Protein AF-A0A350XU74-F1 (afdb_monomer)

Foldseek 3Di:
DAAEEEEEECPPPNNVRVVCVVVVQVVCVVVVHRYHYHYDDDPPVSVVVVVCCVVVRHPYYHYD

Mean predicted aligned error: 2.68 Å

Secondary structure (DSSP, 8-state):
---EEEEE-TTTTTTHHHHHHHHHHHHHHHTT---EEEE--STTHHHHHHHHHHHTT-SEEEE-

Nearest PDB structures (foldseek):
  3jvd-assembly1_B  TM=6.347E-01  e=1.052E-01  Corynebacterium glutamicum
  3u80-assembly1_A  TM=6.669E-01  e=2.752E-01  Bifidobacterium longum subsp. longum JDM301
  2wrz-assembly2_B  TM=6.806E-01  e=1.532E+00  Escherichia coli K-12
  8abp-assembly1_A  TM=7.104E-01  e=2.654E+00  Escherichia coli
  3blx-assembly6_P  TM=4.729E-01  e=3.044E+00  Saccharomyces cerevisiae

Sequence (64 aa):
MPRTVLVVNPRAGRGRVGRELPRLVQSLTAAGTEPTVLATEHPGHAIELARRAALGGADTVV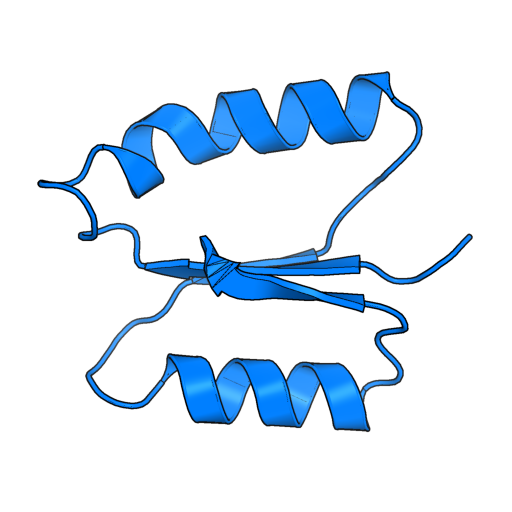AV

pLDDT: mean 94.06, std 4.63, range [64.75, 98.12]

Solvent-accessible surface area (backbone atoms only — not comparable to full-atom values): 3700 Å² total; per-residue (Å²): 130,83,41,36,34,38,41,32,38,44,65,41,79,87,34,46,45,49,69,46,44,66,58,53,52,52,54,37,43,76,71,76,39,83,62,48,80,44,74,46,87,54,92,70,37,59,59,56,51,52,50,50,39,52,75,69,64,38,74,40,81,42,84,90

Radius of gyration: 11.69 Å; Cα contacts (8 Å, |Δi|>4): 91; chains: 1; bounding box: 19×27×30 Å

Structure (mmCIF, N/CA/C/O backbone):
data_AF-A0A350XU74-F1
#
_entry.id   AF-A0A350XU74-F1
#
loop_
_atom_site.group_PDB
_atom_site.id
_atom_site.type_symbol
_atom_site.label_atom_id
_atom_site.label_alt_id
_atom_site.label_comp_id
_atom_site.label_asym_id
_atom_site.label_entity_id
_atom_site.label_seq_id
_atom_site.pdbx_PDB_ins_code
_atom_site.Cartn_x
_atom_site.Cartn_y
_atom_site.Cartn_z
_atom_site.occupancy
_atom_site.B_iso_or_equiv
_atom_site.auth_seq_id
_atom_site.auth_comp_id
_atom_site.auth_asym_id
_atom_site.auth_atom_id
_atom_site.pdbx_PDB_model_num
ATOM 1 N N . MET A 1 1 ? -7.928 3.288 15.791 1.00 64.75 1 MET A N 1
ATOM 2 C CA . MET A 1 1 ? -8.069 3.643 14.362 1.00 64.75 1 MET A CA 1
ATOM 3 C C . MET A 1 1 ? -7.695 2.421 13.541 1.00 64.75 1 MET A C 1
ATOM 5 O O . MET A 1 1 ? -6.768 1.739 13.970 1.00 64.75 1 MET A O 1
ATOM 9 N N . PRO A 1 2 ? -8.409 2.105 12.448 1.00 82.69 2 PRO A N 1
ATOM 10 C CA . PRO A 1 2 ? -8.114 0.922 11.646 1.00 82.69 2 PRO A CA 1
ATOM 11 C C . PRO A 1 2 ? -6.714 1.012 11.021 1.00 82.69 2 PRO A C 1
ATOM 13 O O . PRO A 1 2 ? -6.337 2.038 10.447 1.00 82.69 2 PRO A O 1
ATOM 16 N N . ARG A 1 3 ? -5.932 -0.061 11.140 1.00 91.94 3 ARG A N 1
ATOM 17 C CA . ARG A 1 3 ? -4.572 -0.189 10.613 1.00 91.94 3 ARG A CA 1
ATOM 18 C C . ARG A 1 3 ? -4.622 -0.467 9.116 1.00 91.94 3 ARG A C 1
ATOM 20 O O . ARG A 1 3 ? -4.809 -1.604 8.688 1.00 91.94 3 ARG A O 1
ATOM 27 N N . THR A 1 4 ? -4.421 0.585 8.329 1.00 94.75 4 THR A N 1
ATOM 28 C CA . THR A 1 4 ? -4.346 0.496 6.867 1.00 94.75 4 THR A CA 1
ATOM 29 C C . THR A 1 4 ? -2.903 0.303 6.411 1.00 94.75 4 THR A C 1
ATOM 31 O O . THR A 1 4 ? -2.013 1.056 6.812 1.00 94.75 4 THR A O 1
ATOM 34 N N . VAL A 1 5 ? -2.674 -0.683 5.543 1.00 96.88 5 VAL A N 1
ATOM 35 C CA . VAL A 1 5 ? -1.377 -0.933 4.906 1.00 96.88 5 VAL A CA 1
ATOM 36 C C . VAL A 1 5 ? -1.504 -0.784 3.393 1.00 96.88 5 VAL A C 1
ATOM 38 O O . VAL A 1 5 ? -2.307 -1.465 2.758 1.00 96.88 5 VAL A O 1
ATOM 41 N N . LEU A 1 6 ? -0.691 0.094 2.815 1.00 96.88 6 LEU A N 1
ATOM 42 C CA . LEU A 1 6 ? -0.550 0.284 1.375 1.00 96.88 6 LEU A CA 1
ATOM 43 C C . LEU A 1 6 ? 0.603 -0.588 0.874 1.00 96.88 6 LEU A C 1
ATOM 45 O O . LEU A 1 6 ? 1.742 -0.410 1.305 1.00 96.88 6 LEU A O 1
ATOM 49 N N . VAL A 1 7 ? 0.322 -1.500 -0.052 1.00 97.56 7 VAL A N 1
ATOM 50 C CA . VAL A 1 7 ? 1.334 -2.273 -0.781 1.00 97.56 7 VAL A CA 1
ATOM 51 C C . VAL A 1 7 ? 1.485 -1.666 -2.167 1.00 97.56 7 VAL A C 1
ATOM 53 O O . VAL A 1 7 ? 0.533 -1.635 -2.946 1.00 97.56 7 VAL A O 1
ATOM 56 N N . VAL A 1 8 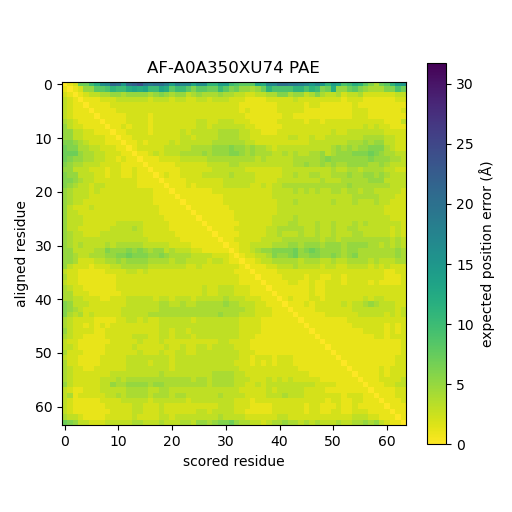? 2.682 -1.172 -2.468 1.00 97.12 8 VAL A N 1
ATOM 57 C CA . VAL A 1 8 ? 2.922 -0.282 -3.605 1.00 97.12 8 VAL A CA 1
ATOM 58 C C . VAL A 1 8 ? 4.004 -0.852 -4.505 1.00 97.12 8 VAL A C 1
ATOM 60 O O . VAL A 1 8 ? 5.077 -1.217 -4.026 1.00 97.12 8 VAL A O 1
ATOM 63 N N . ASN A 1 9 ? 3.776 -0.863 -5.818 1.00 96.06 9 ASN A N 1
ATOM 64 C CA . ASN A 1 9 ? 4.852 -1.082 -6.784 1.00 96.06 9 ASN A CA 1
ATOM 65 C C . ASN A 1 9 ? 5.331 0.264 -7.357 1.00 96.06 9 ASN A C 1
ATOM 67 O O . ASN A 1 9 ? 4.660 0.820 -8.229 1.00 96.06 9 ASN A O 1
ATOM 71 N N . PRO A 1 10 ? 6.515 0.782 -6.966 1.00 93.62 10 PRO A N 1
ATOM 72 C CA . PRO A 1 10 ? 6.987 2.090 -7.428 1.00 93.62 10 PRO A CA 1
ATOM 73 C C . PRO A 1 10 ? 7.122 2.193 -8.950 1.00 93.62 10 PRO A C 1
ATOM 75 O O . PRO A 1 10 ? 7.019 3.286 -9.507 1.00 93.62 10 PRO A O 1
ATOM 78 N N . ARG A 1 11 ? 7.348 1.061 -9.631 1.00 93.44 11 ARG A N 1
ATOM 79 C CA . ARG A 1 11 ? 7.527 0.988 -11.088 1.00 93.44 11 ARG A CA 1
ATOM 80 C C . ARG A 1 11 ? 6.201 0.864 -11.847 1.00 93.44 11 ARG A C 1
ATOM 82 O O . ARG A 1 11 ? 6.192 1.052 -13.067 1.00 93.44 11 ARG A O 1
ATOM 89 N N . ALA A 1 12 ? 5.086 0.590 -11.166 1.00 91.88 12 ALA A N 1
ATOM 90 C CA . ALA A 1 12 ? 3.776 0.470 -11.797 1.00 91.88 12 ALA A CA 1
ATOM 91 C C . ALA A 1 12 ? 3.343 1.776 -12.488 1.00 91.88 12 ALA A C 1
ATOM 93 O O . ALA A 1 12 ? 3.757 2.885 -12.129 1.00 91.88 12 ALA A O 1
ATOM 94 N N . GLY A 1 13 ? 2.541 1.638 -13.549 1.00 90.00 13 GLY A N 1
ATOM 95 C CA . GLY A 1 13 ? 2.067 2.777 -14.338 1.00 90.00 13 GLY A CA 1
ATOM 96 C C . GLY A 1 13 ? 3.201 3.627 -14.926 1.00 90.00 13 GLY A C 1
ATOM 97 O O . GLY A 1 13 ? 3.120 4.853 -14.895 1.00 90.00 13 GLY A O 1
ATOM 98 N N . ARG A 1 14 ? 4.288 3.002 -15.411 1.00 93.19 14 ARG A N 1
ATOM 99 C CA . ARG A 1 14 ? 5.493 3.696 -15.925 1.00 93.19 14 ARG A CA 1
ATOM 100 C C . ARG A 1 14 ? 6.126 4.631 -14.877 1.00 93.19 14 ARG A C 1
ATOM 102 O O . ARG A 1 14 ? 6.471 5.784 -15.158 1.00 93.19 14 ARG A O 1
ATOM 109 N N . GLY A 1 15 ? 6.206 4.153 -13.635 1.00 91.56 15 GLY A N 1
ATOM 110 C CA . GLY A 1 15 ? 6.724 4.911 -12.494 1.00 91.56 15 GLY A CA 1
ATOM 111 C C . GLY A 1 15 ? 5.785 5.996 -11.955 1.00 91.56 15 GLY A C 1
ATOM 112 O O . GLY A 1 15 ? 6.183 6.759 -11.078 1.00 91.56 15 GLY A O 1
ATOM 113 N N . ARG A 1 16 ? 4.550 6.111 -12.468 1.00 93.62 16 ARG A N 1
ATOM 114 C CA . ARG A 1 16 ? 3.571 7.095 -11.975 1.00 93.62 16 ARG A CA 1
ATOM 115 C C . ARG A 1 16 ? 3.205 6.833 -10.520 1.00 93.62 16 ARG A C 1
ATOM 117 O O . ARG A 1 16 ? 3.088 7.789 -9.765 1.00 93.62 16 ARG A O 1
ATOM 124 N N . VAL A 1 17 ? 3.070 5.565 -10.137 1.00 91.81 17 VAL A N 1
ATOM 125 C CA . VAL A 1 17 ? 2.717 5.184 -8.765 1.00 91.81 17 VAL A CA 1
ATOM 126 C C . VAL A 1 17 ? 3.752 5.714 -7.773 1.00 91.81 17 VAL A C 1
ATOM 128 O O . VAL A 1 17 ? 3.384 6.424 -6.845 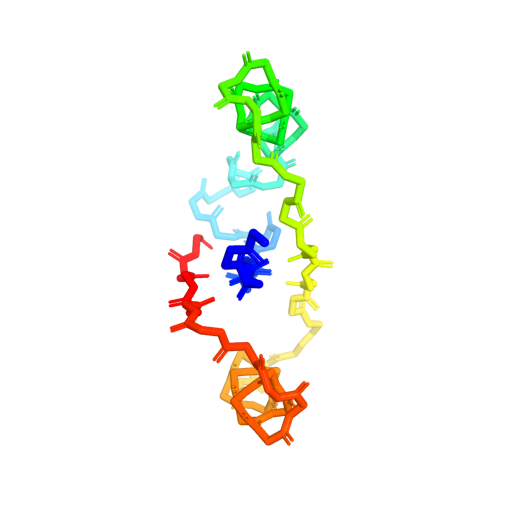1.00 91.81 17 VAL A O 1
ATOM 131 N N . GLY A 1 18 ? 5.047 5.485 -8.016 1.00 90.88 18 GLY A N 1
ATOM 132 C CA . GLY A 1 18 ? 6.104 6.031 -7.160 1.00 90.88 18 GLY A CA 1
ATOM 133 C C 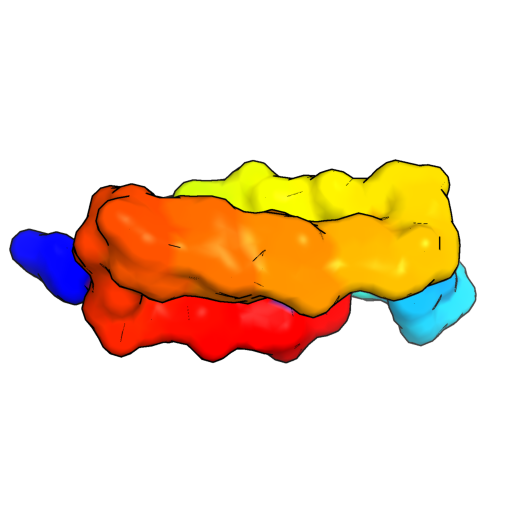. GLY A 1 18 ? 6.113 7.564 -7.087 1.00 90.88 18 GLY A C 1
ATOM 134 O O . GLY A 1 18 ? 6.367 8.119 -6.023 1.00 90.88 18 GLY A O 1
ATOM 135 N N . ARG A 1 19 ? 5.791 8.256 -8.192 1.00 93.94 19 ARG A N 1
ATOM 136 C CA . ARG A 1 19 ? 5.739 9.731 -8.237 1.00 93.94 19 ARG A CA 1
ATOM 137 C C . ARG A 1 19 ? 4.555 10.326 -7.471 1.00 93.94 19 ARG A C 1
ATOM 139 O O . ARG A 1 19 ? 4.707 11.377 -6.860 1.00 93.94 19 ARG A O 1
ATOM 146 N N . GLU A 1 20 ? 3.389 9.688 -7.519 1.00 94.44 20 GLU A N 1
ATOM 147 C CA . GLU A 1 20 ? 2.165 10.194 -6.876 1.00 94.44 20 GLU A CA 1
ATOM 148 C C . GLU A 1 20 ? 2.003 9.706 -5.426 1.00 94.44 20 GLU A C 1
ATOM 150 O O . GLU A 1 20 ? 1.218 10.279 -4.672 1.00 94.44 20 GLU A O 1
ATOM 155 N N . LEU A 1 21 ? 2.764 8.690 -5.006 1.00 93.38 21 LEU A N 1
ATOM 156 C CA . LEU A 1 21 ? 2.697 8.115 -3.661 1.00 93.38 21 LEU A CA 1
ATOM 157 C C . LEU A 1 21 ? 2.822 9.158 -2.530 1.00 93.38 21 LEU A C 1
ATOM 159 O O . LEU A 1 21 ? 1.994 9.110 -1.620 1.00 93.38 21 LEU A O 1
ATOM 163 N N . PRO A 1 22 ? 3.753 10.136 -2.566 1.00 93.56 22 PRO A N 1
ATOM 164 C CA . PRO A 1 22 ? 3.823 11.162 -1.524 1.00 93.56 22 PRO A CA 1
ATOM 165 C C . PRO A 1 22 ? 2.541 11.997 -1.410 1.00 93.56 22 PRO A C 1
ATOM 167 O O . PRO A 1 22 ? 2.110 12.318 -0.305 1.00 93.56 22 PRO A O 1
ATOM 170 N N . ARG A 1 23 ? 1.899 12.315 -2.544 1.00 94.75 23 ARG A N 1
ATOM 171 C CA . ARG A 1 23 ? 0.632 13.060 -2.558 1.00 94.75 23 ARG A CA 1
ATOM 172 C C . ARG A 1 23 ? -0.508 12.223 -1.993 1.00 94.75 23 ARG A C 1
ATOM 174 O O . ARG A 1 23 ? -1.283 12.733 -1.194 1.00 94.75 23 ARG A O 1
ATOM 181 N N . LEU A 1 24 ? -0.573 10.939 -2.354 1.00 92.25 24 LEU A N 1
ATOM 182 C CA . LEU A 1 24 ? -1.557 10.004 -1.806 1.00 92.25 24 LEU A CA 1
ATOM 183 C C . LEU A 1 24 ? -1.445 9.904 -0.278 1.00 92.25 24 LEU A C 1
ATOM 185 O O . LEU A 1 24 ? -2.454 10.030 0.413 1.00 92.25 24 LEU A O 1
ATOM 189 N N . VAL A 1 25 ? -0.229 9.720 0.249 1.00 92.69 25 VAL A N 1
ATOM 190 C CA . VAL A 1 25 ? 0.011 9.659 1.701 1.00 92.69 25 VAL A CA 1
ATOM 191 C C . VAL A 1 25 ? -0.419 10.961 2.369 1.00 92.69 25 VAL A C 1
ATOM 193 O O . VAL A 1 25 ? -1.162 10.917 3.341 1.00 92.69 25 VAL A O 1
ATOM 196 N N . GLN A 1 26 ? -0.045 12.116 1.809 1.00 94.12 26 GLN A N 1
ATOM 197 C CA . GLN A 1 26 ? -0.448 13.415 2.348 1.00 94.12 26 GLN A CA 1
ATOM 198 C C . GLN A 1 26 ? -1.975 13.588 2.389 1.00 94.12 26 GLN A C 1
ATOM 200 O O . GLN A 1 26 ? -2.502 14.074 3.389 1.00 94.12 26 GLN A O 1
ATOM 205 N N . SER A 1 27 ? -2.697 13.172 1.343 1.00 93.50 27 SER A N 1
ATOM 206 C CA . SER A 1 27 ? -4.165 13.219 1.328 1.00 93.50 27 SER A CA 1
ATOM 207 C C . SER A 1 27 ? -4.792 12.296 2.375 1.00 93.50 27 SER A C 1
ATOM 209 O O . SER A 1 27 ? -5.764 12.687 3.017 1.00 93.50 27 SER A O 1
ATOM 211 N N . LEU A 1 28 ? -4.234 11.100 2.583 1.00 91.00 28 LEU A N 1
ATOM 212 C CA . LEU A 1 28 ? -4.709 10.170 3.611 1.00 91.00 28 LEU A CA 1
ATOM 213 C C . LEU A 1 28 ? -4.454 10.717 5.019 1.00 91.00 28 LEU A C 1
ATOM 215 O O . LEU A 1 28 ? -5.367 10.705 5.845 1.00 91.00 28 LEU A O 1
ATOM 219 N N . THR A 1 29 ? -3.270 11.283 5.263 1.00 91.25 29 THR A N 1
ATOM 220 C CA . THR A 1 29 ? -2.933 11.929 6.539 1.00 91.25 29 THR A CA 1
ATOM 221 C C . THR A 1 29 ? -3.846 13.121 6.816 1.00 91.25 29 THR A C 1
ATOM 223 O O . THR A 1 29 ? -4.379 13.237 7.916 1.00 91.25 29 THR A O 1
ATOM 226 N N . ALA A 1 30 ? -4.113 13.965 5.814 1.00 93.44 30 ALA A N 1
ATOM 227 C CA . ALA A 1 30 ? -5.057 15.079 5.939 1.00 93.44 30 ALA A CA 1
ATOM 228 C C . ALA A 1 30 ? -6.499 14.613 6.222 1.00 93.44 30 ALA A C 1
ATOM 230 O O . ALA A 1 30 ? -7.254 15.322 6.882 1.00 93.44 30 ALA A O 1
ATOM 231 N N . ALA A 1 31 ? -6.870 13.412 5.771 1.00 91.25 31 ALA A N 1
ATOM 232 C CA . ALA A 1 31 ? -8.145 12.765 6.081 1.00 91.25 31 ALA A CA 1
ATOM 233 C C . ALA A 1 31 ? -8.150 12.027 7.440 1.00 91.25 31 ALA A C 1
ATOM 235 O O . ALA A 1 31 ? -9.110 11.323 7.751 1.00 91.25 31 ALA A O 1
ATOM 236 N N . GLY A 1 32 ? -7.093 12.159 8.250 1.00 91.06 32 GLY A N 1
ATOM 237 C CA . GLY A 1 32 ? -6.986 11.538 9.574 1.00 91.06 32 GLY A CA 1
ATOM 238 C C . GLY A 1 32 ? -6.564 10.066 9.553 1.00 91.06 32 GLY A C 1
ATOM 239 O O . GLY A 1 32 ? -6.782 9.357 10.534 1.00 91.06 32 GLY A O 1
ATOM 240 N N . THR A 1 3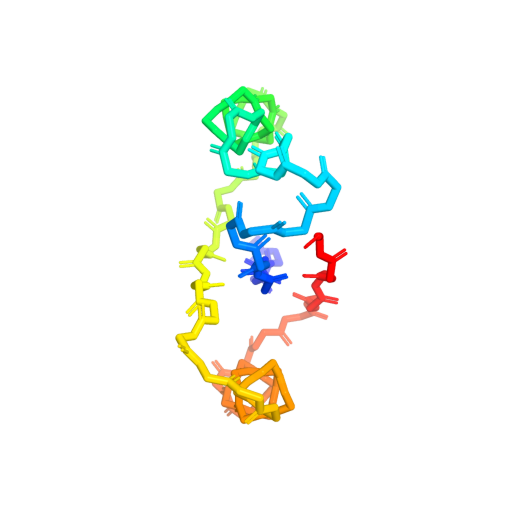3 ? -5.988 9.587 8.446 1.00 90.25 33 THR A N 1
ATOM 241 C CA . THR A 1 33 ? -5.469 8.218 8.312 1.00 90.25 33 THR A CA 1
ATOM 242 C C . THR A 1 33 ? -3.959 8.234 8.102 1.00 90.25 33 THR A C 1
ATOM 244 O O . THR A 1 33 ? -3.462 8.832 7.155 1.00 90.25 33 THR A O 1
ATOM 247 N N . GLU A 1 34 ? -3.218 7.506 8.930 1.00 90.88 34 GLU A N 1
ATOM 248 C CA . GLU A 1 34 ? -1.771 7.320 8.770 1.00 90.88 34 GLU A CA 1
ATOM 249 C C . GLU A 1 34 ? -1.478 5.887 8.302 1.00 90.88 34 GLU A C 1
ATOM 251 O O . GLU A 1 34 ? -1.317 4.979 9.121 1.00 90.88 34 GLU A O 1
ATOM 256 N N . PRO A 1 35 ? -1.474 5.628 6.982 1.00 93.19 35 PRO A N 1
ATOM 257 C CA . PRO A 1 35 ? -1.246 4.288 6.470 1.00 93.19 35 PRO A CA 1
ATOM 258 C C . PRO A 1 35 ? 0.232 3.895 6.578 1.00 93.19 35 PRO A C 1
ATOM 260 O O . PRO A 1 35 ? 1.134 4.696 6.332 1.00 93.19 35 PRO A O 1
ATOM 263 N N . THR A 1 36 ? 0.491 2.618 6.849 1.00 95.62 36 THR A N 1
ATOM 264 C CA . THR A 1 36 ? 1.835 2.048 6.671 1.00 95.62 36 THR A CA 1
ATOM 265 C C . THR A 1 36 ? 2.069 1.775 5.190 1.00 95.62 36 THR A C 1
ATOM 267 O O . THR A 1 36 ? 1.248 1.123 4.552 1.00 95.62 36 THR A O 1
ATOM 270 N N . VAL A 1 37 ? 3.187 2.239 4.637 1.00 96.19 37 VAL A N 1
ATOM 271 C CA . VAL A 1 37 ? 3.511 2.069 3.214 1.00 96.19 37 VAL A CA 1
ATOM 272 C C . VAL A 1 37 ? 4.615 1.031 3.047 1.00 96.19 37 VAL A C 1
ATOM 274 O O . VAL A 1 37 ? 5.689 1.173 3.624 1.00 96.19 37 VAL A O 1
ATOM 277 N N . LEU A 1 38 ? 4.362 0.005 2.235 1.00 97.12 38 LEU A N 1
ATOM 278 C CA . LEU A 1 38 ? 5.304 -1.066 1.917 1.00 97.12 38 LEU A CA 1
ATOM 279 C C . LEU A 1 38 ? 5.543 -1.109 0.404 1.00 97.12 38 LEU A C 1
ATOM 281 O O . LEU A 1 38 ? 4.600 -1.260 -0.373 1.00 97.12 38 LEU A O 1
ATOM 285 N N . ALA A 1 39 ? 6.800 -0.990 -0.021 1.00 96.56 39 ALA A N 1
ATOM 286 C CA . ALA A 1 39 ? 7.173 -1.007 -1.433 1.00 96.56 39 ALA A CA 1
ATOM 287 C C . ALA A 1 39 ? 7.627 -2.404 -1.881 1.00 96.56 39 ALA A C 1
ATOM 289 O O . ALA A 1 39 ? 8.381 -3.077 -1.183 1.00 96.56 39 ALA A O 1
ATOM 290 N N . THR A 1 40 ? 7.202 -2.836 -3.068 1.00 97.38 40 THR A N 1
ATOM 291 C CA . THR A 1 40 ? 7.666 -4.094 -3.665 1.00 97.38 40 THR A CA 1
ATOM 292 C C . THR A 1 40 ? 9.043 -3.931 -4.299 1.00 97.38 40 THR A C 1
ATOM 294 O O . THR A 1 40 ? 9.279 -2.970 -5.033 1.00 97.38 40 THR A O 1
ATOM 297 N N . GLU A 1 41 ? 9.896 -4.935 -4.130 1.00 96.75 41 GLU A N 1
ATOM 298 C CA . GLU A 1 41 ? 11.271 -4.939 -4.658 1.00 96.75 41 GLU A CA 1
ATOM 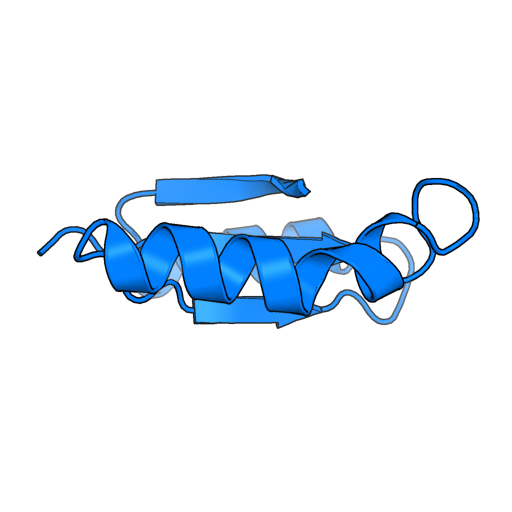299 C C . GLU A 1 41 ? 11.497 -5.958 -5.786 1.00 96.75 41 GLU A C 1
ATOM 301 O O . GLU A 1 41 ? 12.351 -5.754 -6.646 1.00 96.75 41 GLU A O 1
ATOM 306 N N . HIS A 1 42 ? 10.711 -7.037 -5.822 1.00 95.88 42 HIS A N 1
ATOM 307 C CA . HIS A 1 42 ? 10.849 -8.123 -6.793 1.00 95.88 42 HIS A CA 1
ATOM 308 C C . HIS A 1 42 ? 9.482 -8.702 -7.197 1.00 95.88 42 HIS A C 1
ATOM 310 O O . HIS A 1 42 ? 8.475 -8.450 -6.521 1.00 95.88 42 HIS A O 1
ATOM 316 N N . PRO A 1 43 ? 9.407 -9.480 -8.298 1.00 95.94 43 PRO A N 1
ATOM 317 C CA . PRO A 1 43 ? 8.196 -10.214 -8.655 1.00 95.94 43 PRO A CA 1
ATOM 318 C C . PRO A 1 43 ? 7.697 -11.068 -7.482 1.00 95.94 43 PRO A C 1
ATOM 320 O O . PRO A 1 43 ? 8.491 -11.673 -6.764 1.00 95.94 43 PRO A O 1
ATOM 323 N N . GLY A 1 44 ? 6.382 -11.079 -7.256 1.00 95.81 44 GLY A N 1
ATOM 324 C CA . GLY A 1 44 ? 5.752 -11.813 -6.150 1.00 95.81 44 GLY A CA 1
ATOM 325 C C . GLY A 1 44 ? 5.815 -11.131 -4.775 1.00 95.81 44 GLY A C 1
ATOM 326 O O . GLY A 1 44 ? 5.015 -11.483 -3.911 1.00 95.81 44 GLY A O 1
ATOM 327 N N . HIS A 1 45 ? 6.654 -10.104 -4.576 1.00 97.81 45 HIS A N 1
ATOM 328 C CA . HIS A 1 45 ? 6.841 -9.470 -3.261 1.00 97.81 45 HIS A CA 1
ATOM 329 C C . HIS A 1 45 ? 5.533 -8.877 -2.693 1.00 97.81 45 HIS A C 1
ATOM 331 O O . HIS A 1 45 ? 5.299 -8.927 -1.490 1.00 97.81 45 HIS A O 1
ATOM 337 N N . ALA A 1 46 ? 4.615 -8.396 -3.541 1.00 97.00 46 ALA A N 1
ATOM 338 C CA . ALA A 1 46 ? 3.313 -7.886 -3.090 1.00 97.00 46 ALA A CA 1
ATOM 339 C C . ALA A 1 46 ? 2.504 -8.920 -2.284 1.00 97.00 46 ALA A C 1
ATOM 341 O O . ALA A 1 46 ? 1.847 -8.564 -1.308 1.00 97.00 46 ALA A O 1
ATOM 342 N N . ILE A 1 47 ? 2.581 -10.201 -2.663 1.00 97.88 47 ILE A N 1
ATOM 343 C CA . ILE A 1 47 ? 1.887 -11.300 -1.977 1.00 97.88 47 ILE A CA 1
ATOM 344 C C . ILE A 1 47 ? 2.476 -11.490 -0.577 1.00 97.88 47 ILE A C 1
ATOM 346 O O . ILE A 1 47 ? 1.740 -11.650 0.397 1.00 97.88 47 ILE A O 1
ATOM 350 N N . GLU A 1 48 ? 3.803 -11.450 -0.466 1.00 98.12 48 GLU A N 1
ATOM 351 C CA . GLU A 1 48 ? 4.495 -11.570 0.816 1.00 98.12 48 GLU A CA 1
ATOM 352 C C . GLU A 1 48 ? 4.169 -10.398 1.742 1.00 98.12 48 GLU A C 1
ATOM 354 O O . GLU A 1 48 ? 3.863 -10.616 2.915 1.00 98.12 48 GLU A O 1
ATOM 359 N N . LEU A 1 49 ? 4.177 -9.170 1.216 1.00 98.06 49 LEU A N 1
ATOM 360 C CA . LEU A 1 49 ? 3.846 -7.965 1.978 1.00 98.06 49 LEU A CA 1
ATOM 361 C C . LEU A 1 49 ? 2.391 -7.984 2.454 1.00 98.06 49 LEU A C 1
ATOM 363 O O . LEU A 1 49 ? 2.140 -7.739 3.632 1.00 98.06 49 LEU A O 1
ATOM 367 N N . ALA A 1 50 ? 1.446 -8.347 1.583 1.00 97.56 50 ALA A N 1
ATOM 368 C CA . ALA A 1 50 ? 0.036 -8.468 1.950 1.00 97.56 50 ALA A CA 1
ATOM 369 C C . ALA A 1 50 ? -0.181 -9.537 3.034 1.00 97.56 50 ALA A C 1
ATOM 371 O O . ALA A 1 50 ? -0.894 -9.296 4.009 1.00 97.56 50 ALA A O 1
ATOM 372 N N . ARG A 1 51 ? 0.490 -10.693 2.918 1.00 98.12 51 ARG A N 1
ATOM 373 C CA . ARG A 1 51 ? 0.444 -11.748 3.941 1.00 98.12 51 ARG A CA 1
ATOM 374 C C . ARG A 1 51 ? 1.008 -11.263 5.277 1.00 98.12 51 ARG A C 1
ATOM 376 O O . ARG A 1 51 ? 0.379 -11.483 6.308 1.00 98.12 51 ARG A O 1
ATOM 383 N N . ARG A 1 52 ? 2.172 -10.601 5.273 1.00 97.75 52 ARG A N 1
ATOM 384 C CA . ARG A 1 52 ? 2.786 -10.043 6.492 1.00 97.75 52 ARG A CA 1
ATOM 385 C C . ARG A 1 52 ? 1.895 -8.979 7.133 1.00 97.75 52 ARG A C 1
ATOM 387 O O . ARG A 1 52 ? 1.768 -8.973 8.350 1.00 97.75 52 ARG A O 1
ATOM 394 N N . ALA A 1 53 ? 1.252 -8.129 6.335 1.00 97.19 53 ALA A N 1
ATOM 395 C CA . ALA A 1 53 ? 0.323 -7.113 6.820 1.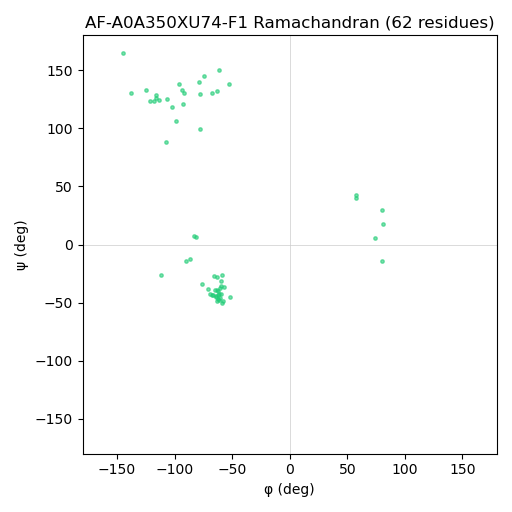00 97.19 53 ALA A CA 1
ATOM 396 C C . ALA A 1 53 ? -0.897 -7.739 7.513 1.00 97.19 53 ALA A C 1
ATOM 398 O O . ALA A 1 53 ? -1.209 -7.368 8.643 1.00 97.19 53 ALA A O 1
ATOM 399 N N . ALA A 1 54 ? -1.534 -8.729 6.879 1.00 96.75 54 ALA A N 1
ATOM 400 C CA . ALA A 1 54 ? -2.677 -9.436 7.456 1.00 96.75 54 ALA A CA 1
ATOM 401 C C . ALA A 1 54 ? -2.308 -10.152 8.768 1.00 96.75 54 ALA A C 1
ATOM 403 O O . ALA A 1 54 ? -2.984 -9.985 9.780 1.00 96.75 54 ALA A O 1
ATOM 404 N N . LEU A 1 55 ? -1.190 -10.888 8.785 1.00 97.38 55 LEU A N 1
ATOM 405 C CA . LEU A 1 55 ? -0.689 -11.552 9.997 1.00 97.38 55 LEU A CA 1
ATOM 406 C C . LEU A 1 55 ? -0.255 -10.557 11.087 1.00 97.38 55 LEU A C 1
ATOM 408 O O . LEU A 1 55 ? -0.310 -10.879 12.269 1.00 97.38 55 LEU A O 1
ATOM 412 N N . GLY A 1 56 ? 0.161 -9.352 10.697 1.00 95.69 56 GLY A N 1
ATOM 413 C CA . GLY A 1 56 ? 0.532 -8.256 11.593 1.00 95.69 56 GLY A CA 1
ATOM 414 C C . GLY A 1 56 ? -0.650 -7.445 12.134 1.00 95.69 56 GLY A C 1
ATOM 415 O O . GLY A 1 56 ? -0.421 -6.420 12.781 1.00 95.69 56 GLY A O 1
ATOM 416 N N . GLY A 1 57 ? -1.891 -7.867 11.863 1.00 96.31 57 GLY A N 1
ATOM 417 C CA . GLY 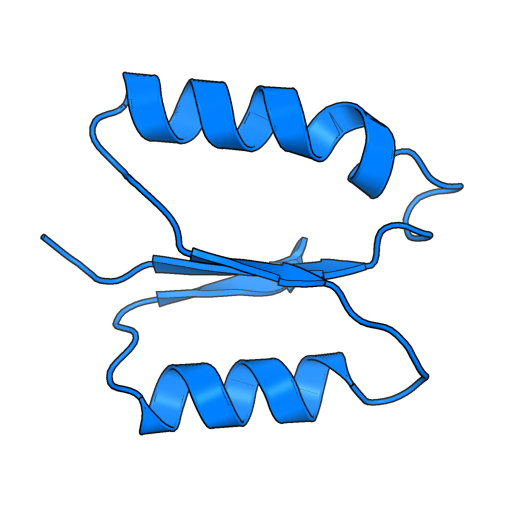A 1 57 ? -3.102 -7.221 12.372 1.00 96.31 57 GLY A CA 1
ATOM 418 C C . GLY A 1 57 ? -3.520 -5.971 11.599 1.00 96.31 57 GLY A C 1
ATOM 419 O O . GLY A 1 57 ? -4.066 -5.044 12.192 1.00 96.31 57 GLY A O 1
ATOM 420 N N . ALA A 1 58 ? -3.223 -5.897 10.299 1.00 96.38 58 ALA A N 1
ATOM 421 C CA . ALA A 1 58 ? -3.823 -4.883 9.438 1.00 96.38 58 ALA A CA 1
ATOM 422 C C . ALA A 1 58 ? -5.330 -5.140 9.280 1.00 96.38 58 ALA A C 1
ATOM 424 O O . ALA A 1 58 ? -5.730 -6.246 8.920 1.00 96.38 58 ALA A O 1
ATOM 425 N N . ASP A 1 59 ? -6.144 -4.106 9.488 1.00 95.44 59 ASP A N 1
ATOM 426 C CA . ASP A 1 59 ? -7.589 -4.153 9.234 1.00 95.44 59 ASP A CA 1
ATOM 427 C C . ASP A 1 59 ? -7.886 -4.067 7.730 1.00 95.44 59 ASP A C 1
ATOM 429 O O . ASP A 1 59 ? -8.812 -4.703 7.227 1.00 95.44 59 ASP A O 1
ATOM 433 N N . THR A 1 60 ? -7.061 -3.307 7.000 1.00 95.06 60 THR A N 1
ATOM 434 C CA . THR A 1 60 ? -7.214 -3.082 5.559 1.00 95.06 60 THR A CA 1
ATOM 435 C C . THR A 1 60 ? -5.862 -3.159 4.861 1.00 95.06 60 THR A C 1
ATOM 437 O O . THR A 1 60 ? -4.912 -2.472 5.244 1.00 95.06 60 THR A O 1
ATOM 440 N N . VAL A 1 61 ? -5.788 -3.941 3.782 1.00 96.44 61 VAL A N 1
ATOM 441 C CA . VAL A 1 61 ? -4.640 -3.977 2.863 1.00 96.44 61 VAL A CA 1
ATOM 442 C C . VAL A 1 61 ? -5.080 -3.424 1.511 1.00 96.44 61 VAL A C 1
ATOM 444 O O . VAL A 1 61 ? -6.035 -3.918 0.916 1.00 96.44 61 VAL A O 1
ATOM 447 N N . VAL A 1 62 ? -4.384 -2.399 1.024 1.00 95.12 62 VAL A N 1
ATOM 448 C CA . VAL A 1 62 ? -4.690 -1.704 -0.233 1.00 95.12 62 VAL A CA 1
ATOM 449 C C . VAL A 1 62 ? -3.539 -1.909 -1.215 1.00 95.12 62 VAL A C 1
ATOM 451 O O . VAL A 1 62 ? -2.385 -1.660 -0.873 1.00 95.12 62 VAL A O 1
ATOM 454 N N . ALA A 1 63 ? -3.849 -2.342 -2.437 1.00 94.56 63 ALA A N 1
ATOM 455 C CA . ALA A 1 63 ? -2.884 -2.438 -3.531 1.00 94.56 63 ALA A CA 1
ATOM 456 C C . ALA A 1 63 ? -2.909 -1.157 -4.381 1.00 94.56 63 ALA A C 1
ATOM 458 O O . ALA A 1 63 ? -3.993 -0.687 -4.738 1.00 94.56 63 ALA A O 1
ATOM 459 N N . VAL A 1 64 ? -1.727 -0.611 -4.695 1.00 90.25 64 VAL A N 1
ATOM 460 C CA . VAL A 1 64 ? -1.550 0.670 -5.410 1.00 90.25 64 VAL A CA 1
ATOM 461 C C . VAL A 1 64 ? -0.615 0.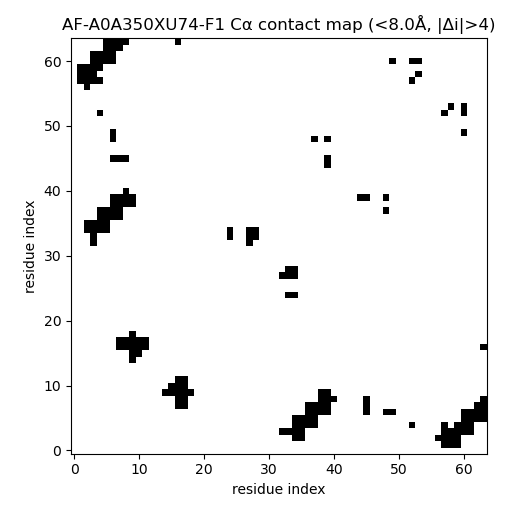539 -6.609 1.00 90.25 64 VAL A C 1
ATOM 463 O O . VAL A 1 64 ? 0.485 -0.048 -6.455 1.00 90.25 64 VAL A O 1
#